Protein AF-A0A937FQW0-F1 (afdb_monomer_lite)

pLDDT: mean 83.11, std 12.44, range [52.09, 97.38]

Secondary structure (DSSP, 8-state):
--SHHHHHHHHHHHTTGGGGHHHHHHHHHHHHHHHHHHHHHHHHHHHHHHHHHHHHHHHHHHHHHHHHHTBPPPEE-TTS-EE--BSSPPP---PPPP-

Foldseek 3Di:
DPPVVVVVVVVVVVCVVVVVVVVVVVVVVVVVVVVVVVVVVVVVVVVVVVCVVVVVVVVVVVVVVVVCVQWDDWDADPVGDIDIHGPDDDPDDPDPDDD

Structure (mmCIF, N/CA/C/O backbone):
data_AF-A0A937FQW0-F1
#
_entry.id   AF-A0A937FQW0-F1
#
loop_
_atom_site.group_PDB
_atom_site.id
_atom_site.type_symbol
_atom_site.label_atom_id
_atom_site.label_alt_id
_atom_site.label_comp_id
_atom_site.label_asym_id
_atom_site.label_entity_id
_atom_site.label_seq_id
_atom_site.pdbx_PDB_ins_code
_atom_site.Cartn_x
_atom_site.Cartn_y
_atom_site.Cartn_z
_atom_site.occupancy
_atom_site.B_iso_or_equiv
_atom_site.auth_seq_id
_atom_site.auth_comp_id
_atom_site.auth_asym_id
_atom_site.auth_atom_id
_atom_site.pdbx_PDB_model_num
ATOM 1 N N . MET A 1 1 ? 51.494 -22.584 -59.256 1.00 52.09 1 MET A N 1
ATOM 2 C CA . MET A 1 1 ? 51.289 -22.798 -57.803 1.00 52.09 1 MET A CA 1
ATOM 3 C C . MET A 1 1 ? 51.400 -21.529 -56.934 1.00 52.09 1 MET A C 1
ATOM 5 O O . MET A 1 1 ? 51.107 -21.618 -55.756 1.00 52.09 1 MET A O 1
ATOM 9 N N . LYS A 1 2 ? 51.743 -20.335 -57.465 1.00 55.06 2 LYS A N 1
ATOM 10 C CA . LYS A 1 2 ? 51.928 -19.096 -56.663 1.00 55.06 2 LYS A CA 1
ATOM 11 C C . LYS A 1 2 ? 50.676 -18.206 -56.486 1.00 55.06 2 LYS A C 1
ATOM 13 O O . LYS A 1 2 ? 50.740 -17.206 -55.787 1.00 55.06 2 LYS A O 1
ATOM 18 N N . ARG A 1 3 ? 49.549 -18.533 -57.137 1.00 60.72 3 ARG A N 1
ATOM 19 C CA . ARG A 1 3 ? 48.308 -17.719 -57.117 1.00 60.72 3 ARG A CA 1
ATOM 20 C C . ARG A 1 3 ? 47.291 -18.146 -56.053 1.00 60.72 3 ARG A C 1
ATOM 22 O O . ARG A 1 3 ? 46.322 -17.440 -55.827 1.00 60.72 3 ARG A O 1
ATOM 29 N N . ILE A 1 4 ? 47.526 -19.286 -55.409 1.00 74.38 4 ILE A N 1
ATOM 30 C CA . ILE A 1 4 ? 46.619 -19.868 -54.408 1.00 74.38 4 ILE A CA 1
ATOM 31 C C . ILE A 1 4 ? 46.882 -19.244 -53.027 1.00 74.38 4 ILE A C 1
ATOM 33 O O . ILE A 1 4 ? 45.962 -19.026 -52.252 1.00 74.38 4 ILE A O 1
ATOM 37 N N . THR A 1 5 ? 48.135 -18.865 -52.760 1.00 73.69 5 THR A N 1
ATOM 38 C CA . THR A 1 5 ? 48.585 -18.219 -51.520 1.00 73.69 5 THR A CA 1
ATOM 39 C C . THR A 1 5 ? 47.816 -16.939 -51.152 1.00 73.69 5 THR A C 1
ATOM 41 O O . THR A 1 5 ? 47.360 -16.861 -50.014 1.00 73.69 5 THR A O 1
ATOM 44 N N . PRO A 1 6 ? 47.601 -15.953 -52.053 1.00 76.06 6 PRO A N 1
ATOM 45 C CA . PRO A 1 6 ? 46.834 -14.755 -51.696 1.00 76.06 6 PRO A CA 1
ATOM 46 C C . PRO A 1 6 ? 45.353 -15.052 -51.424 1.00 76.06 6 PRO A C 1
ATOM 48 O O . PRO A 1 6 ? 44.736 -14.370 -50.615 1.00 76.06 6 PRO A O 1
ATOM 51 N N . LEU A 1 7 ? 44.789 -16.082 -52.060 1.00 75.69 7 LEU A N 1
ATOM 52 C CA . LEU A 1 7 ? 43.383 -16.454 -51.895 1.00 75.69 7 LEU A CA 1
ATOM 53 C C . LEU A 1 7 ? 43.139 -17.134 -50.541 1.00 75.69 7 LEU A C 1
ATOM 55 O O . LEU A 1 7 ? 42.154 -16.836 -49.873 1.00 75.69 7 LEU A O 1
ATOM 59 N N . VAL A 1 8 ? 44.081 -17.970 -50.095 1.00 79.06 8 VAL A N 1
ATOM 60 C CA . VAL A 1 8 ? 44.061 -18.556 -48.745 1.00 79.06 8 VAL A CA 1
ATOM 61 C C . VAL A 1 8 ? 44.226 -17.474 -47.677 1.00 79.06 8 VAL A C 1
ATOM 63 O O . VAL A 1 8 ? 43.504 -17.489 -46.687 1.00 79.06 8 VAL A O 1
ATOM 66 N N . LEU A 1 9 ? 45.120 -16.502 -47.890 1.00 79.31 9 LEU A N 1
ATOM 67 C CA . LEU A 1 9 ? 45.323 -15.397 -46.949 1.00 79.31 9 LEU A CA 1
ATOM 68 C C . LEU A 1 9 ? 44.077 -14.503 -46.831 1.00 79.31 9 LEU A C 1
ATOM 70 O O . LEU A 1 9 ? 43.678 -14.155 -45.725 1.00 79.31 9 LEU A O 1
ATOM 74 N N . ALA A 1 10 ? 43.435 -14.172 -47.955 1.00 78.25 10 ALA A N 1
ATOM 75 C CA . ALA A 1 10 ? 42.201 -13.387 -47.965 1.00 78.25 10 ALA A CA 1
ATOM 76 C C . ALA A 1 10 ? 41.042 -14.117 -47.263 1.00 78.25 10 ALA A C 1
ATOM 78 O O . ALA A 1 10 ? 40.306 -13.499 -46.497 1.00 78.25 10 ALA A O 1
ATOM 79 N N . ALA A 1 11 ? 40.919 -15.433 -47.466 1.00 76.56 11 ALA A N 1
ATOM 80 C CA . ALA A 1 11 ? 39.933 -16.253 -46.764 1.00 76.56 11 ALA A CA 1
ATOM 81 C C . ALA A 1 11 ? 40.192 -16.305 -45.247 1.00 76.56 11 ALA A C 1
ATOM 83 O O . ALA A 1 11 ? 39.250 -16.257 -44.462 1.00 76.56 11 ALA A O 1
ATOM 84 N N . LEU A 1 12 ? 41.462 -16.341 -44.829 1.00 74.06 12 LEU A N 1
ATOM 85 C CA . LEU A 1 12 ? 41.841 -16.345 -43.414 1.00 74.06 12 LEU A CA 1
ATOM 86 C C . LEU A 1 12 ? 41.520 -15.012 -42.721 1.00 74.06 12 LEU A C 1
ATOM 88 O O . LEU A 1 12 ? 41.040 -15.003 -41.593 1.00 74.06 12 LEU A O 1
ATOM 92 N N . VAL A 1 13 ? 41.740 -13.885 -43.405 1.00 76.00 13 VAL A N 1
ATOM 93 C CA . VAL A 1 13 ? 41.408 -12.544 -42.889 1.00 76.00 13 VAL A CA 1
ATOM 94 C C . VAL A 1 13 ? 39.893 -12.330 -42.831 1.00 76.00 13 VAL A C 1
ATOM 96 O O . VAL A 1 13 ? 39.395 -11.752 -41.868 1.00 76.00 13 VAL A O 1
ATOM 99 N N . ALA A 1 14 ? 39.142 -12.844 -43.808 1.00 73.19 14 ALA A N 1
ATOM 100 C CA . ALA A 1 14 ? 37.680 -12.774 -43.811 1.00 73.19 14 ALA A CA 1
ATOM 101 C C . ALA A 1 14 ? 37.023 -13.616 -42.698 1.00 73.19 14 ALA A C 1
ATOM 103 O O . ALA A 1 14 ? 35.885 -13.343 -42.328 1.00 73.19 14 ALA A O 1
ATOM 104 N N . ALA A 1 15 ? 37.735 -14.607 -42.146 1.00 62.12 15 ALA A N 1
ATOM 105 C CA . ALA A 1 15 ? 37.278 -15.434 -41.028 1.00 62.12 15 ALA A CA 1
ATOM 106 C C . ALA A 1 15 ? 37.626 -14.856 -39.637 1.00 62.12 15 ALA A C 1
ATOM 108 O O . ALA A 1 15 ? 37.115 -15.345 -38.633 1.00 62.12 15 ALA A O 1
ATOM 109 N N . ALA A 1 16 ? 38.447 -13.801 -39.557 1.00 63.47 16 ALA A N 1
ATOM 110 C CA . ALA A 1 16 ? 38.798 -13.136 -38.298 1.00 63.47 16 ALA A CA 1
ATOM 111 C C . ALA A 1 16 ? 37.603 -12.578 -37.486 1.00 63.47 16 ALA A C 1
ATOM 113 O O . ALA A 1 16 ? 37.619 -12.736 -36.265 1.00 63.47 16 ALA A O 1
ATOM 114 N N . PRO A 1 17 ? 36.559 -11.962 -38.084 1.00 66.25 17 PRO A N 1
ATOM 115 C CA . PRO A 1 17 ? 35.452 -11.408 -37.303 1.00 66.25 17 PRO A CA 1
ATOM 116 C C . PRO A 1 17 ? 34.545 -12.483 -36.685 1.00 66.25 17 PRO A C 1
ATOM 118 O O . PRO A 1 17 ? 33.943 -12.223 -35.649 1.00 66.25 17 PRO A O 1
ATOM 121 N N . VAL A 1 18 ? 34.497 -13.699 -37.246 1.00 68.44 18 VAL A N 1
ATOM 122 C CA . VAL A 1 18 ? 33.734 -14.830 -36.675 1.00 68.44 18 VAL A CA 1
ATOM 123 C C . VAL A 1 18 ? 34.269 -15.244 -35.299 1.00 68.44 18 VAL A C 1
ATOM 125 O O . VAL A 1 18 ? 33.492 -15.632 -34.437 1.00 68.44 18 VAL A O 1
ATOM 128 N N . ALA A 1 19 ? 35.574 -15.106 -35.046 1.00 63.81 19 ALA A N 1
ATOM 129 C CA . ALA A 1 19 ? 36.183 -15.457 -33.758 1.00 63.81 19 ALA A CA 1
ATOM 130 C C . ALA A 1 19 ? 35.998 -14.390 -32.654 1.00 63.81 19 ALA A C 1
ATOM 132 O O . ALA A 1 19 ? 36.406 -14.622 -31.520 1.00 63.81 19 ALA A O 1
ATOM 133 N N . ALA A 1 20 ? 35.414 -13.226 -32.970 1.00 61.19 20 ALA A N 1
ATOM 134 C CA . ALA A 1 20 ? 35.178 -12.122 -32.028 1.00 61.19 20 ALA A CA 1
ATOM 135 C C . ALA A 1 20 ? 33.682 -11.871 -31.733 1.00 61.19 20 ALA A C 1
ATOM 137 O O . ALA A 1 20 ? 33.342 -10.994 -30.936 1.00 61.19 20 ALA A O 1
ATOM 138 N N . GLN A 1 21 ? 32.780 -12.614 -32.381 1.00 58.53 21 GLN A N 1
ATOM 139 C CA . GLN A 1 21 ? 31.329 -12.431 -32.260 1.00 58.53 21 GLN A CA 1
ATOM 140 C C . GLN A 1 21 ? 30.739 -12.997 -30.956 1.00 58.53 21 GLN A C 1
ATOM 142 O O . GLN A 1 21 ? 29.752 -12.443 -30.475 1.00 58.53 21 GLN A O 1
ATOM 147 N N . ASP A 1 22 ? 31.382 -13.987 -30.326 1.00 59.38 22 ASP A N 1
ATOM 148 C CA . ASP A 1 22 ? 30.892 -14.618 -29.083 1.00 59.38 22 ASP A CA 1
ATOM 149 C C . ASP A 1 22 ? 30.795 -13.649 -27.883 1.00 59.38 22 ASP A C 1
ATOM 151 O O . ASP A 1 22 ? 29.910 -13.780 -27.036 1.00 59.38 22 ASP A O 1
ATOM 155 N N . ASP A 1 23 ? 31.666 -12.637 -27.808 1.00 63.78 23 ASP A N 1
ATOM 156 C CA . ASP A 1 23 ? 31.651 -11.638 -26.722 1.00 63.78 23 ASP A CA 1
ATOM 157 C C . ASP A 1 23 ? 30.697 -10.463 -27.013 1.00 63.78 23 ASP A C 1
ATOM 159 O O . ASP A 1 23 ? 30.215 -9.789 -26.102 1.00 63.78 23 ASP A O 1
ATOM 163 N N . THR A 1 24 ? 30.400 -10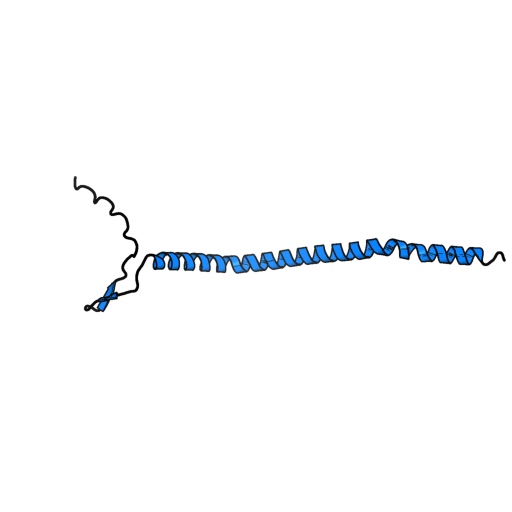.212 -28.293 1.00 63.66 24 THR A N 1
ATOM 164 C CA . THR A 1 24 ? 29.566 -9.076 -28.719 1.00 63.66 24 THR A CA 1
ATOM 165 C C . THR A 1 24 ? 28.082 -9.371 -28.504 1.00 63.66 24 THR A C 1
ATOM 167 O O . THR A 1 24 ? 27.377 -8.538 -27.944 1.00 63.66 24 THR A O 1
ATOM 170 N N . GLU A 1 25 ? 27.623 -10.579 -28.841 1.00 68.06 25 GLU A N 1
ATOM 171 C CA . GLU A 1 25 ? 26.234 -11.007 -28.612 1.00 68.06 25 GLU A CA 1
ATOM 172 C C . GLU A 1 25 ? 25.886 -11.031 -27.114 1.00 68.06 25 GLU A C 1
ATOM 174 O O . GLU A 1 25 ? 24.869 -10.484 -26.688 1.00 68.06 25 GLU A O 1
ATOM 179 N N . ASN A 1 26 ? 26.781 -11.568 -26.277 1.00 78.94 26 ASN A N 1
ATOM 180 C CA . ASN A 1 26 ? 26.614 -11.540 -24.821 1.00 78.94 26 ASN A CA 1
ATOM 181 C C . ASN A 1 26 ? 26.583 -10.112 -24.259 1.00 78.94 26 ASN A C 1
ATOM 183 O O . ASN A 1 26 ? 25.872 -9.842 -23.290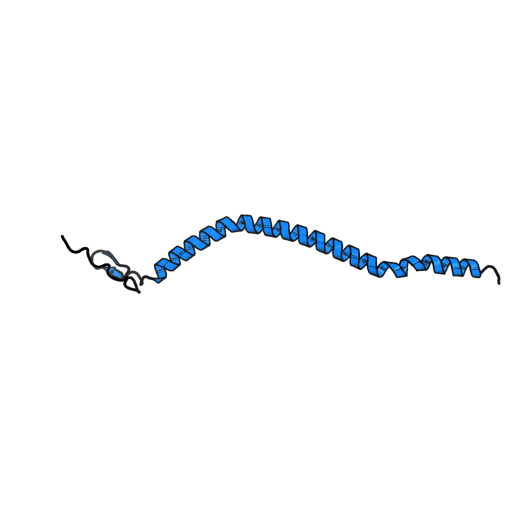 1.00 78.94 26 ASN A O 1
ATOM 187 N N . ARG A 1 27 ? 27.342 -9.183 -24.851 1.00 81.00 27 ARG A N 1
ATOM 188 C CA . ARG A 1 27 ? 27.338 -7.773 -24.450 1.00 81.00 27 ARG A CA 1
ATOM 189 C C . ARG A 1 27 ? 26.016 -7.086 -24.794 1.00 81.00 27 ARG A C 1
ATOM 191 O O . ARG A 1 27 ? 25.457 -6.430 -23.922 1.00 81.00 27 ARG A O 1
ATOM 198 N N . GLU A 1 28 ? 25.506 -7.270 -26.008 1.00 86.75 28 GLU A N 1
ATOM 199 C CA . GLU A 1 28 ? 24.225 -6.697 -26.444 1.00 86.75 28 GLU A CA 1
ATOM 200 C C . GLU A 1 28 ? 23.045 -7.250 -25.633 1.00 86.75 28 GLU A C 1
ATOM 202 O O . GLU A 1 28 ? 22.168 -6.496 -25.216 1.00 86.75 28 GLU A O 1
ATOM 207 N N . LEU A 1 29 ? 23.052 -8.553 -25.327 1.00 90.06 29 LEU A N 1
ATOM 208 C CA . LEU A 1 29 ? 22.047 -9.171 -24.457 1.00 90.06 29 LEU A CA 1
ATOM 209 C C . LEU A 1 29 ? 22.077 -8.592 -23.036 1.00 90.06 29 LEU A C 1
ATOM 211 O O . LEU A 1 29 ? 21.022 -8.341 -22.451 1.00 90.06 29 LEU A O 1
ATOM 215 N N . ARG A 1 30 ? 23.271 -8.361 -22.475 1.00 87.75 30 ARG A N 1
ATOM 216 C CA . ARG A 1 30 ? 23.428 -7.734 -21.152 1.00 87.75 30 ARG A CA 1
ATOM 217 C C . ARG A 1 30 ? 22.944 -6.290 -21.147 1.00 87.75 30 ARG A C 1
ATOM 219 O O . ARG A 1 30 ? 22.212 -5.913 -20.240 1.00 87.75 30 ARG A O 1
ATOM 226 N N . GLU A 1 31 ? 23.298 -5.519 -22.167 1.00 90.25 31 GLU A N 1
ATOM 227 C CA . GLU A 1 31 ? 22.860 -4.131 -22.327 1.00 90.25 31 GLU A CA 1
ATOM 228 C C . GLU A 1 31 ? 21.331 -4.044 -22.480 1.00 90.25 31 GLU A C 1
ATOM 230 O O . GLU A 1 31 ? 20.674 -3.275 -21.779 1.00 90.25 31 GLU A O 1
ATOM 235 N N . GLY A 1 32 ? 20.731 -4.922 -23.292 1.00 92.75 32 GLY A N 1
ATOM 236 C CA . GLY A 1 32 ? 19.277 -5.028 -23.417 1.00 92.75 32 GLY A CA 1
ATOM 237 C C . GLY A 1 32 ? 18.583 -5.417 -22.105 1.00 92.75 32 GLY A C 1
ATOM 238 O O . GLY A 1 32 ? 17.534 -4.863 -21.767 1.00 92.75 32 GLY A O 1
ATOM 239 N N . ALA A 1 33 ? 19.177 -6.328 -21.327 1.00 95.19 33 ALA A N 1
ATOM 240 C CA . ALA A 1 33 ? 18.660 -6.715 -20.016 1.00 95.19 33 ALA A CA 1
ATOM 241 C C . ALA A 1 33 ? 18.761 -5.579 -18.983 1.00 95.19 33 ALA A C 1
ATOM 243 O O . ALA A 1 33 ? 17.843 -5.406 -18.179 1.00 95.19 33 ALA A O 1
ATOM 244 N N . GLU A 1 34 ? 19.838 -4.792 -19.008 1.00 96.00 34 GLU A N 1
ATOM 245 C CA . GLU A 1 34 ? 20.014 -3.616 -18.149 1.00 96.00 34 GLU A CA 1
ATOM 246 C C . GLU A 1 34 ? 18.960 -2.545 -18.457 1.00 96.00 34 GLU A C 1
ATOM 248 O O . GLU A 1 34 ? 18.265 -2.100 -17.541 1.00 96.00 34 GLU A O 1
ATOM 253 N N . MET A 1 35 ? 18.748 -2.221 -19.736 1.00 95.94 35 MET A N 1
ATOM 254 C CA . MET A 1 35 ? 17.711 -1.273 -20.164 1.00 95.94 35 MET A CA 1
ATOM 255 C C . MET A 1 35 ? 16.299 -1.742 -19.784 1.00 95.94 35 MET A C 1
ATOM 257 O O . MET A 1 35 ? 15.490 -0.966 -19.275 1.00 95.94 35 MET A O 1
ATOM 261 N N . MET A 1 36 ? 15.990 -3.024 -20.000 1.00 95.56 36 MET A N 1
ATOM 262 C CA . MET A 1 36 ? 14.696 -3.600 -19.625 1.00 95.56 36 MET A CA 1
ATOM 263 C C . MET A 1 36 ? 14.496 -3.597 -18.103 1.00 95.56 36 MET A C 1
ATOM 265 O O . MET A 1 36 ? 13.399 -3.312 -17.626 1.00 95.56 36 MET A O 1
ATOM 269 N N . SER A 1 37 ? 15.548 -3.886 -17.334 1.00 95.88 37 SER A N 1
ATOM 270 C CA . SER A 1 37 ? 15.528 -3.820 -15.869 1.00 95.88 37 SER A CA 1
ATOM 271 C C . SER A 1 37 ? 15.267 -2.400 -15.376 1.00 95.88 37 SER A C 1
ATOM 273 O O . SER A 1 37 ? 14.468 -2.202 -14.462 1.00 95.88 37 SER A O 1
ATOM 275 N N . GLU A 1 38 ? 15.885 -1.397 -15.999 1.00 96.38 38 GLU A N 1
ATOM 276 C CA . GLU A 1 38 ? 15.633 0.010 -15.689 1.00 96.38 38 GLU A CA 1
ATOM 277 C C . GLU A 1 38 ? 14.182 0.407 -15.993 1.00 96.38 38 GLU A C 1
ATOM 279 O O . GLU A 1 38 ? 13.505 0.968 -15.130 1.00 96.38 38 GLU A O 1
ATOM 284 N N . ALA A 1 39 ? 13.655 0.019 -17.156 1.00 96.12 39 ALA A N 1
ATOM 285 C CA . ALA A 1 39 ? 12.255 0.254 -17.505 1.00 96.12 39 ALA A CA 1
ATOM 286 C C . ALA A 1 39 ? 11.285 -0.434 -16.526 1.00 96.12 39 ALA A C 1
ATOM 288 O O . ALA A 1 39 ? 10.298 0.164 -16.096 1.00 96.12 39 ALA A O 1
ATOM 289 N N . PHE A 1 40 ? 11.580 -1.674 -16.126 1.00 97.25 40 PHE A N 1
ATOM 2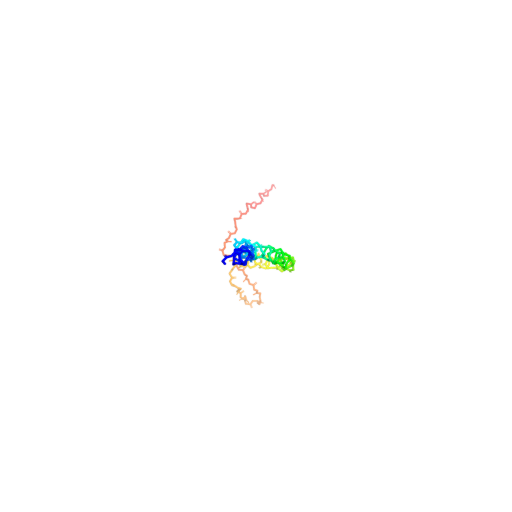90 C CA . PHE A 1 40 ? 10.778 -2.409 -15.152 1.00 97.25 40 PHE A CA 1
ATOM 291 C C . PHE A 1 40 ? 10.810 -1.758 -13.765 1.00 97.25 40 PHE A C 1
ATOM 293 O O . PHE A 1 40 ? 9.773 -1.674 -13.111 1.00 97.25 40 PHE A O 1
ATOM 300 N N . LYS A 1 41 ? 11.964 -1.237 -13.326 1.00 97.25 41 LYS A N 1
ATOM 301 C CA . LYS A 1 41 ? 12.068 -0.472 -12.072 1.00 97.25 41 LYS A CA 1
ATOM 302 C C . LYS A 1 41 ? 11.194 0.776 -12.098 1.00 97.25 41 LYS A C 1
ATOM 304 O O . LYS A 1 41 ? 10.493 1.020 -11.125 1.00 97.25 41 LYS A O 1
ATOM 309 N N . LEU A 1 42 ? 11.202 1.533 -13.196 1.00 97.12 42 LEU A N 1
ATOM 310 C CA . LEU A 1 42 ? 10.347 2.716 -13.347 1.00 97.12 42 LEU A CA 1
ATOM 311 C C . LEU A 1 42 ? 8.858 2.348 -13.310 1.00 97.12 42 LEU A C 1
ATOM 313 O O . LEU A 1 42 ? 8.068 3.037 -12.670 1.00 97.12 42 LEU A O 1
ATOM 317 N N . LEU A 1 43 ? 8.481 1.239 -13.953 1.00 97.38 43 LEU A N 1
ATOM 318 C CA . LEU A 1 43 ? 7.112 0.726 -13.923 1.00 97.38 43 LEU A CA 1
ATOM 319 C C . LEU A 1 43 ? 6.688 0.317 -12.507 1.00 97.38 43 LEU A C 1
ATOM 321 O O . LEU A 1 43 ? 5.608 0.699 -12.061 1.00 97.38 43 LEU A O 1
ATOM 325 N N . LEU A 1 44 ? 7.533 -0.433 -11.793 1.00 96.88 44 LEU A N 1
ATOM 326 C CA . LEU A 1 44 ? 7.250 -0.841 -10.418 1.00 96.88 44 LEU A CA 1
ATOM 327 C C . LEU A 1 44 ? 7.201 0.347 -9.457 1.00 96.88 44 LEU A C 1
ATOM 329 O O . LEU A 1 44 ? 6.359 0.349 -8.566 1.00 96.88 44 LEU A O 1
ATOM 333 N N . ASP A 1 45 ? 8.067 1.346 -9.624 1.00 96.50 45 ASP A N 1
ATOM 334 C CA . ASP A 1 45 ? 8.041 2.579 -8.828 1.00 96.50 45 ASP A CA 1
ATOM 335 C C . ASP A 1 45 ? 6.727 3.346 -9.038 1.00 96.50 45 ASP A C 1
ATOM 337 O O . ASP A 1 45 ? 6.084 3.746 -8.068 1.00 96.50 45 ASP A O 1
ATOM 341 N N . GLY A 1 46 ? 6.274 3.470 -10.290 1.00 94.69 46 GLY A N 1
ATOM 342 C CA . GLY A 1 46 ? 4.971 4.054 -10.617 1.00 94.69 46 GLY A CA 1
ATOM 343 C C . GLY A 1 46 ? 3.811 3.291 -9.973 1.00 94.69 46 GLY A C 1
ATOM 344 O O . GLY A 1 46 ? 3.008 3.888 -9.261 1.00 94.69 46 GLY A O 1
ATOM 345 N N . LEU A 1 47 ? 3.775 1.965 -10.139 1.00 95.88 47 LEU A N 1
ATOM 346 C CA . LEU A 1 47 ? 2.766 1.110 -9.507 1.00 95.88 47 LEU A CA 1
ATOM 347 C C . LEU A 1 47 ? 2.798 1.220 -7.976 1.00 95.88 47 LEU A C 1
ATOM 349 O O . LEU A 1 47 ? 1.751 1.274 -7.341 1.00 95.88 47 LEU A O 1
ATOM 353 N N . SER A 1 48 ? 3.987 1.271 -7.373 1.00 94.75 48 SER A N 1
ATOM 354 C CA . SER A 1 48 ? 4.129 1.355 -5.915 1.00 94.75 48 SER A CA 1
ATOM 355 C C . SER A 1 48 ? 3.574 2.670 -5.376 1.00 94.75 48 SER A C 1
ATOM 357 O O . SER A 1 48 ? 2.879 2.658 -4.367 1.00 94.75 48 SER A O 1
ATOM 359 N N . LYS A 1 49 ? 3.810 3.785 -6.076 1.00 94.62 49 LYS A N 1
ATOM 360 C CA . LYS A 1 49 ? 3.234 5.096 -5.736 1.00 94.62 49 LYS A CA 1
ATOM 361 C C . LYS A 1 49 ? 1.713 5.119 -5.865 1.00 94.62 49 LYS A C 1
ATOM 363 O O . LYS A 1 49 ? 1.044 5.748 -5.057 1.00 94.62 49 LYS A O 1
ATOM 368 N N . GLU A 1 50 ? 1.156 4.427 -6.857 1.00 93.44 50 GLU A N 1
ATOM 369 C CA . GLU A 1 50 ? -0.300 4.283 -6.992 1.00 93.44 50 GLU A CA 1
ATOM 370 C C . GLU A 1 50 ? -0.901 3.380 -5.904 1.00 93.44 50 GLU A C 1
ATOM 372 O O . GLU A 1 50 ? -2.026 3.608 -5.463 1.00 93.44 50 GLU A O 1
ATOM 377 N N . MET A 1 51 ? -0.155 2.369 -5.448 1.00 94.81 51 MET A N 1
ATOM 378 C CA . MET A 1 51 ? -0.582 1.459 -4.382 1.00 94.81 51 MET A CA 1
ATOM 379 C C . MET A 1 51 ? -0.377 2.009 -2.967 1.00 94.81 51 MET A C 1
ATOM 381 O O . MET A 1 51 ? -1.022 1.511 -2.050 1.00 94.81 51 MET A O 1
ATOM 385 N N . GLU A 1 52 ? 0.483 3.006 -2.768 1.00 92.06 52 GLU A N 1
ATOM 386 C CA . GLU A 1 52 ? 0.725 3.656 -1.473 1.00 92.06 52 GLU A CA 1
ATOM 387 C C . GLU A 1 52 ? -0.562 4.137 -0.769 1.00 92.06 52 GLU A C 1
ATOM 389 O O . GLU A 1 52 ? -0.781 3.716 0.368 1.00 92.06 52 GLU A O 1
ATOM 394 N N . PRO A 1 53 ? -1.459 4.925 -1.403 1.00 91.50 53 PRO A N 1
ATOM 395 C CA . PRO A 1 53 ? -2.701 5.352 -0.751 1.00 91.50 53 PRO A CA 1
ATOM 396 C C . PRO A 1 53 ? -3.600 4.168 -0.389 1.00 91.50 53 PRO A C 1
ATOM 398 O O . PRO A 1 53 ? -4.170 4.131 0.697 1.00 91.50 53 PRO A O 1
ATOM 401 N N . LEU A 1 54 ? -3.674 3.162 -1.266 1.00 92.81 54 LEU A N 1
ATOM 402 C CA . LEU A 1 54 ? -4.442 1.951 -1.006 1.00 92.81 54 LEU A CA 1
ATOM 403 C C . LEU A 1 54 ? -3.866 1.206 0.206 1.00 92.81 54 LEU A C 1
ATOM 405 O O . LEU A 1 54 ? -4.610 0.809 1.093 1.00 92.81 54 LEU A O 1
ATOM 409 N N . ALA A 1 55 ? -2.545 1.036 0.280 1.00 92.19 55 ALA A N 1
ATOM 410 C CA . ALA A 1 55 ? -1.884 0.361 1.393 1.00 92.19 55 ALA A CA 1
ATOM 411 C C . ALA A 1 55 ? -2.144 1.047 2.745 1.00 92.19 55 ALA A C 1
ATOM 413 O O . ALA A 1 55 ? -2.302 0.346 3.745 1.00 92.19 55 ALA A O 1
ATOM 414 N N . GLU A 1 56 ? -2.224 2.380 2.775 1.00 92.12 56 GLU A N 1
ATOM 415 C CA . GLU A 1 56 ? -2.586 3.132 3.981 1.00 92.12 56 GLU A CA 1
ATOM 416 C C . GLU A 1 56 ? -4.040 2.862 4.399 1.00 92.12 56 GLU A C 1
ATOM 418 O O . GLU A 1 56 ? -4.282 2.504 5.550 1.00 92.12 56 GLU A O 1
ATOM 423 N N . GLU A 1 57 ? -4.995 2.899 3.462 1.00 90.94 57 GLU A N 1
ATOM 424 C CA . GLU A 1 57 ? -6.401 2.547 3.737 1.00 90.94 57 GLU A CA 1
ATOM 425 C C . GLU A 1 57 ? -6.538 1.107 4.262 1.00 90.94 57 GLU A C 1
ATOM 427 O O . GLU A 1 57 ? -7.264 0.837 5.220 1.00 90.94 57 GLU A O 1
ATOM 432 N N . TRP A 1 58 ? -5.799 0.160 3.674 1.00 92.12 58 TRP A N 1
ATOM 433 C CA . TRP A 1 58 ? -5.761 -1.222 4.162 1.00 92.12 58 TRP A CA 1
ATOM 434 C C . TRP A 1 58 ? -5.177 -1.323 5.568 1.00 92.12 58 TRP A C 1
ATOM 436 O O . TRP A 1 58 ? -5.613 -2.171 6.349 1.00 92.12 58 TRP A O 1
ATOM 446 N N . ARG A 1 59 ? -4.179 -0.500 5.896 1.00 89.62 59 ARG A N 1
ATOM 447 C CA . ARG A 1 59 ? -3.572 -0.473 7.225 1.00 89.62 59 ARG A CA 1
ATOM 448 C C . ARG A 1 59 ? -4.560 0.042 8.266 1.00 89.62 59 ARG A C 1
ATOM 450 O O . ARG A 1 59 ? -4.705 -0.613 9.295 1.00 89.62 59 ARG A O 1
ATOM 457 N N . GLU A 1 60 ? -5.253 1.139 7.976 1.00 88.75 60 GLU A N 1
ATOM 458 C CA . GLU A 1 60 ? -6.299 1.700 8.839 1.00 88.75 60 GLU A CA 1
ATOM 459 C C . GLU A 1 60 ? -7.429 0.684 9.060 1.00 88.75 60 GLU A C 1
AT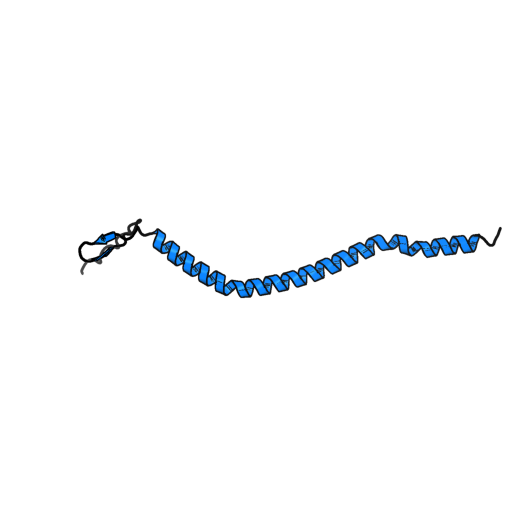OM 461 O O . GLU A 1 60 ? -7.798 0.383 10.196 1.00 88.75 60 GLU A O 1
ATOM 466 N N . PHE A 1 61 ? -7.893 0.036 7.990 1.00 89.81 61 PHE A N 1
ATOM 467 C CA . PHE A 1 61 ? -8.908 -1.011 8.089 1.00 89.81 61 PHE A CA 1
ATOM 468 C C . PHE A 1 61 ? -8.448 -2.210 8.934 1.00 89.81 61 PHE A C 1
ATOM 470 O O . PHE A 1 61 ? -9.208 -2.760 9.733 1.00 89.81 61 PHE A O 1
ATOM 477 N N . MET A 1 62 ? -7.191 -2.635 8.789 1.00 88.19 62 MET A N 1
ATOM 478 C CA . MET A 1 62 ? -6.631 -3.722 9.597 1.00 88.19 62 MET A CA 1
ATOM 479 C C . MET A 1 62 ? -6.474 -3.339 11.073 1.00 88.19 62 MET A C 1
ATOM 481 O O . MET A 1 62 ? -6.584 -4.218 11.931 1.00 88.19 62 MET A O 1
ATOM 485 N N . GLU A 1 63 ? -6.231 -2.065 11.380 1.00 87.81 63 GLU A N 1
ATOM 486 C CA . GLU A 1 63 ? -6.214 -1.542 12.748 1.00 87.81 63 GLU A CA 1
ATOM 487 C C . GLU A 1 63 ? -7.616 -1.577 13.370 1.00 87.81 63 GLU A C 1
ATOM 489 O O . GLU A 1 63 ? -7.780 -2.136 14.457 1.00 87.81 63 GLU A O 1
ATOM 494 N N . GLU A 1 64 ? -8.640 -1.119 12.644 1.00 84.19 64 GLU A N 1
ATOM 495 C CA . GLU A 1 64 ? -10.043 -1.194 13.074 1.00 84.19 64 GLU A CA 1
ATOM 496 C C . GLU A 1 64 ? -10.489 -2.649 13.312 1.00 84.19 64 GLU A C 1
ATOM 498 O O . GLU A 1 64 ? -11.062 -2.990 14.351 1.00 84.19 64 GLU A O 1
ATOM 503 N N . LEU A 1 65 ? -10.153 -3.561 12.392 1.00 83.25 65 LEU A N 1
ATOM 504 C CA . LEU A 1 65 ? -10.394 -4.993 12.585 1.00 83.25 65 LEU A CA 1
ATOM 505 C C . LEU A 1 65 ? -9.625 -5.558 13.787 1.00 83.25 65 LEU A C 1
ATOM 507 O O . LEU A 1 65 ? -10.114 -6.467 14.467 1.00 83.25 65 LEU A O 1
ATOM 511 N N . GLY A 1 66 ? -8.415 -5.057 14.036 1.00 78.81 66 GLY A N 1
ATOM 512 C CA . GLY A 1 66 ? -7.612 -5.384 15.208 1.00 78.81 66 GLY A CA 1
ATOM 513 C C . GLY A 1 66 ? -8.326 -5.023 16.505 1.00 78.81 66 GLY A C 1
ATOM 514 O O . GLY A 1 66 ? -8.345 -5.842 17.426 1.00 78.81 66 GLY A O 1
ATOM 515 N N . ASP A 1 67 ? -8.975 -3.861 16.550 1.00 80.12 67 ASP A N 1
ATOM 516 C CA . ASP A 1 67 ? -9.762 -3.441 17.703 1.00 80.12 67 ASP A CA 1
ATOM 517 C C . ASP A 1 67 ? -10.967 -4.363 17.919 1.00 80.12 67 ASP A C 1
ATOM 519 O O . ASP A 1 67 ? -11.114 -4.943 18.995 1.00 80.12 67 ASP A O 1
ATOM 523 N N . LEU A 1 68 ? -11.737 -4.661 16.864 1.00 84.50 68 LEU A N 1
ATOM 524 C CA . LEU A 1 68 ? -12.883 -5.582 16.932 1.00 84.50 68 LEU A CA 1
ATOM 525 C C . LEU A 1 68 ? -12.517 -6.985 17.447 1.00 84.50 68 LEU A C 1
ATOM 527 O O . LEU A 1 68 ? -13.341 -7.654 18.077 1.00 84.50 68 LEU A O 1
ATOM 531 N N . ARG A 1 69 ? -11.276 -7.454 17.244 1.00 85.50 69 ARG A N 1
ATOM 532 C CA . ARG A 1 69 ? -10.821 -8.745 17.796 1.00 85.50 69 ARG A CA 1
ATOM 533 C C . ARG A 1 69 ? -10.841 -8.773 19.321 1.00 85.50 69 ARG A C 1
ATOM 535 O O . ARG A 1 69 ? -11.029 -9.862 19.875 1.00 85.50 69 ARG A O 1
ATOM 542 N N . ASN A 1 70 ? -10.696 -7.624 19.977 1.00 88.75 70 ASN A N 1
ATOM 543 C CA . ASN A 1 70 ? -10.761 -7.487 21.431 1.00 88.75 70 ASN A CA 1
ATOM 544 C C . ASN A 1 70 ? -12.186 -7.584 21.975 1.00 88.75 70 ASN A C 1
ATOM 546 O O . ASN A 1 70 ? -12.356 -7.630 23.190 1.00 88.75 70 ASN A O 1
ATOM 550 N N . TYR A 1 71 ? -13.195 -7.657 21.109 1.00 89.94 71 TYR A N 1
ATOM 551 C CA . TYR A 1 71 ? -14.601 -7.681 21.476 1.00 89.94 71 TYR A CA 1
ATOM 552 C C . TYR A 1 71 ? -15.281 -9.007 21.091 1.00 89.94 71 TYR A C 1
ATOM 554 O O . TYR A 1 71 ? -14.822 -9.760 20.224 1.00 89.94 71 TYR A O 1
ATOM 562 N N . GLU A 1 72 ? -16.353 -9.343 21.802 1.00 90.56 72 GLU A N 1
ATOM 563 C CA . GLU A 1 72 ? -17.251 -10.464 21.524 1.00 90.56 72 GLU A CA 1
ATOM 564 C C . GLU A 1 72 ? -18.322 -10.088 20.494 1.00 90.56 72 GLU A C 1
ATOM 566 O O . GLU A 1 72 ? -18.445 -8.937 20.080 1.00 90.56 72 GLU A O 1
ATOM 571 N N . ALA A 1 73 ? -19.108 -11.076 20.063 1.00 91.56 73 ALA A N 1
ATOM 572 C CA . ALA A 1 73 ? -20.227 -10.823 19.169 1.00 91.56 73 ALA A CA 1
ATOM 573 C C . ALA A 1 73 ? -21.305 -9.952 19.858 1.00 91.56 73 ALA A C 1
ATOM 575 O O . ALA A 1 73 ? -21.502 -10.079 21.069 1.00 91.56 73 ALA A O 1
ATOM 576 N N . PRO A 1 74 ? -22.033 -9.105 19.107 1.00 92.81 74 PRO A N 1
ATOM 577 C 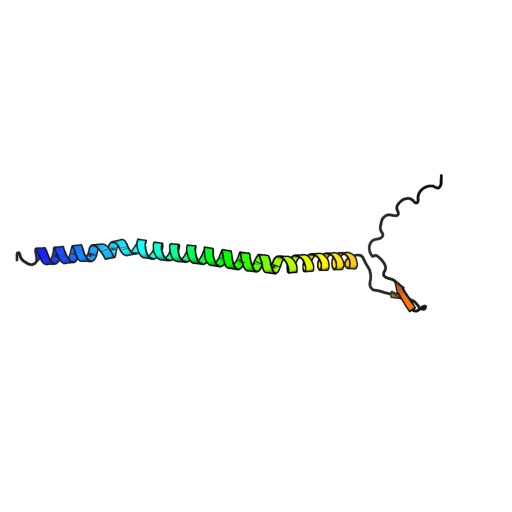CA . PRO A 1 74 ? -23.059 -8.241 19.684 1.00 92.81 74 PRO A CA 1
ATOM 578 C C . PRO A 1 74 ? -24.233 -9.028 20.293 1.00 92.81 74 PRO A C 1
ATOM 580 O O . PRO A 1 74 ? -24.803 -9.906 19.642 1.00 92.81 74 PRO A O 1
ATOM 583 N N . GLU A 1 75 ? -24.639 -8.677 21.515 1.00 92.62 75 GLU A N 1
ATOM 584 C CA . GLU A 1 75 ? -25.801 -9.241 22.214 1.00 92.62 75 GLU A CA 1
ATOM 585 C C . GLU A 1 75 ? -26.944 -8.214 22.226 1.00 92.62 75 GLU A C 1
ATOM 587 O O . GLU A 1 75 ? -26.758 -7.062 22.622 1.00 92.62 75 GLU A O 1
ATOM 592 N N . LYS A 1 76 ? -28.139 -8.620 21.779 1.00 95.31 76 LYS A N 1
ATOM 593 C CA . LYS A 1 76 ? -29.320 -7.749 21.749 1.00 95.31 76 LYS A CA 1
ATOM 594 C C . LYS A 1 76 ? -30.104 -7.865 23.054 1.00 95.31 76 LYS A C 1
ATOM 596 O O . LYS A 1 76 ? -30.557 -8.951 23.412 1.00 95.31 76 LYS A O 1
ATOM 601 N N . LEU A 1 77 ? -30.316 -6.739 23.721 1.00 93.06 77 LEU A N 1
ATOM 602 C CA . LEU A 1 77 ? -31.031 -6.659 24.988 1.00 93.06 77 LEU A CA 1
ATOM 603 C C . LEU A 1 77 ? -32.558 -6.539 24.790 1.00 93.06 77 LEU A C 1
ATOM 605 O O . LEU A 1 77 ? -33.023 -6.119 23.724 1.00 93.06 77 LEU A O 1
ATOM 609 N N . PRO A 1 78 ? -33.375 -6.871 25.813 1.00 95.56 78 PRO A N 1
ATOM 610 C CA . PRO A 1 78 ? -34.839 -6.810 25.722 1.00 95.56 78 PRO A CA 1
ATOM 611 C C . PRO A 1 78 ? -35.408 -5.408 25.464 1.00 95.56 78 PRO A C 1
ATOM 613 O O . PRO A 1 78 ? -36.503 -5.281 24.925 1.00 95.56 78 PRO A O 1
ATOM 616 N N . ASN A 1 79 ? -34.675 -4.359 25.844 1.00 95.88 79 ASN A N 1
ATOM 617 C CA . ASN A 1 79 ? -35.030 -2.962 25.585 1.00 95.88 79 ASN A CA 1
ATOM 618 C C . ASN A 1 79 ? -34.725 -2.516 24.141 1.00 95.88 79 ASN A C 1
ATOM 620 O O . ASN A 1 79 ? -35.167 -1.445 23.739 1.00 95.88 79 ASN A O 1
ATOM 624 N N . GLY A 1 80 ? -34.011 -3.336 23.362 1.00 94.00 80 GLY A N 1
ATOM 625 C CA . GLY A 1 80 ? -33.630 -3.049 21.980 1.00 94.00 80 GLY A CA 1
ATOM 626 C C . GLY A 1 80 ? -32.186 -2.580 21.795 1.00 94.00 80 GLY A C 1
ATOM 627 O O . GLY A 1 80 ? -31.743 -2.526 20.648 1.00 94.00 80 GLY A O 1
ATOM 628 N N . ASP A 1 81 ? -31.455 -2.311 22.878 1.00 96.00 81 ASP A N 1
ATOM 629 C CA . ASP A 1 81 ? -30.046 -1.918 22.818 1.00 96.00 81 ASP A CA 1
ATOM 630 C C . ASP A 1 81 ? -29.144 -3.103 22.453 1.00 96.00 81 ASP A C 1
ATOM 632 O O . ASP A 1 81 ? -29.522 -4.273 22.578 1.00 96.00 81 ASP A O 1
ATOM 636 N N . ILE A 1 82 ? -27.927 -2.794 22.010 1.00 94.62 82 ILE A N 1
ATOM 637 C CA . ILE A 1 82 ? -26.895 -3.781 21.696 1.00 94.62 82 ILE A CA 1
ATOM 638 C C . ILE A 1 82 ? -25.703 -3.547 22.618 1.00 94.62 82 ILE A C 1
ATOM 640 O O . ILE A 1 82 ? -25.201 -2.428 22.711 1.00 94.62 82 ILE A O 1
ATOM 644 N N . ILE A 1 83 ? -25.232 -4.612 23.264 1.00 93.38 83 ILE A N 1
ATOM 645 C CA . ILE A 1 83 ? -23.987 -4.612 24.033 1.00 93.38 83 ILE A CA 1
ATOM 646 C C . ILE A 1 83 ? -22.920 -5.417 23.291 1.00 93.38 83 ILE A C 1
ATOM 648 O O . ILE A 1 83 ? -23.188 -6.497 22.765 1.00 93.38 83 ILE A O 1
ATOM 652 N N . ILE A 1 84 ? -21.697 -4.890 23.264 1.00 92.06 84 ILE A N 1
ATOM 653 C CA . ILE A 1 84 ? -20.516 -5.579 22.746 1.00 92.06 84 ILE A CA 1
ATOM 654 C C . ILE A 1 84 ? -19.498 -5.654 23.887 1.00 92.06 84 ILE A C 1
ATOM 656 O O . ILE A 1 84 ? -18.980 -4.634 24.338 1.00 92.06 84 ILE A O 1
ATOM 660 N N . ARG A 1 85 ? -19.243 -6.861 24.399 1.00 90.81 85 ARG A N 1
ATOM 661 C CA . ARG A 1 85 ? -18.346 -7.079 25.547 1.00 90.81 85 ARG A CA 1
ATOM 662 C C . ARG A 1 85 ? -16.895 -7.189 25.084 1.00 90.81 85 ARG A C 1
ATOM 664 O O . ARG A 1 85 ? -16.647 -7.730 24.012 1.00 90.81 85 ARG A O 1
ATOM 671 N N . ARG A 1 86 ? -15.928 -6.732 25.886 1.00 89.50 86 ARG A N 1
ATOM 672 C CA . ARG A 1 86 ? -14.495 -6.980 25.628 1.00 89.50 86 ARG A CA 1
ATOM 673 C C . ARG A 1 86 ? -14.091 -8.365 26.125 1.00 89.50 86 ARG A C 1
ATOM 675 O O . ARG A 1 86 ? -14.495 -8.771 27.208 1.00 89.50 86 ARG A O 1
ATOM 682 N N . LYS A 1 87 ? -13.262 -9.061 25.347 1.00 87.38 87 LYS A N 1
ATOM 683 C CA . LYS A 1 87 ? -12.680 -10.370 25.679 1.00 87.38 87 LYS A CA 1
ATOM 684 C C . LYS A 1 87 ? -11.611 -10.267 26.759 1.00 87.38 87 LYS A C 1
ATOM 686 O O . LYS A 1 87 ? -11.574 -11.094 27.663 1.00 87.38 87 LYS A O 1
ATOM 691 N N . THR A 1 88 ? -10.737 -9.268 26.649 1.00 84.25 88 THR A N 1
ATOM 692 C CA . THR A 1 88 ? -9.707 -8.990 27.653 1.00 84.25 88 THR A CA 1
ATOM 693 C C . THR A 1 88 ? -10.151 -7.779 28.467 1.00 84.25 88 THR A C 1
ATOM 695 O O . THR A 1 88 ? -10.280 -6.697 27.890 1.00 84.25 88 THR A O 1
ATOM 698 N N . PRO A 1 89 ? -10.412 -7.936 29.775 1.00 77.62 89 PRO A N 1
ATOM 699 C CA . PRO A 1 89 ? -10.696 -6.803 30.642 1.00 77.62 89 PRO A CA 1
ATOM 700 C C . PRO A 1 89 ? -9.435 -5.945 30.779 1.00 77.62 89 PRO A C 1
ATOM 702 O O . PRO A 1 89 ? -8.334 -6.465 30.964 1.00 77.62 89 PRO A O 1
ATOM 705 N N . GLU A 1 90 ? -9.593 -4.632 30.650 1.00 74.25 90 GLU A N 1
ATOM 706 C CA . GLU A 1 90 ? -8.507 -3.684 30.896 1.00 74.25 90 GLU A CA 1
ATOM 707 C C . GLU A 1 90 ? -8.252 -3.589 32.409 1.00 74.25 90 GLU A C 1
ATOM 709 O O . GLU A 1 90 ? -9.200 -3.766 33.181 1.00 74.25 90 GLU A O 1
ATOM 714 N N . PRO A 1 91 ? -7.002 -3.372 32.863 1.00 74.69 91 PRO A N 1
ATOM 715 C CA . PRO A 1 91 ? -6.732 -3.172 34.279 1.00 74.69 91 PRO A CA 1
ATOM 716 C C . PRO A 1 91 ? -7.541 -1.977 34.780 1.00 74.69 91 PRO A C 1
ATOM 718 O O . PRO A 1 91 ? -7.477 -0.901 34.191 1.00 74.69 91 PRO A O 1
ATOM 721 N N . GLU A 1 92 ? -8.293 -2.165 35.861 1.00 71.44 92 GLU A N 1
ATOM 722 C CA . GLU A 1 92 ? -8.972 -1.058 36.526 1.00 71.44 92 GLU A CA 1
ATOM 723 C C . GLU A 1 92 ? -7.900 -0.079 37.027 1.00 71.44 92 GLU A C 1
ATOM 725 O O . GLU A 1 92 ? -7.082 -0.422 37.887 1.00 71.44 92 GLU A O 1
ATOM 730 N N . GLU A 1 93 ? -7.858 1.129 36.456 1.00 70.69 93 GLU A N 1
ATOM 731 C CA . GLU A 1 93 ? -7.102 2.218 37.066 1.00 70.69 93 GLU A CA 1
ATOM 732 C C . GLU A 1 93 ? -7.681 2.448 38.466 1.00 70.69 93 GLU A C 1
ATOM 734 O O . GLU A 1 93 ? -8.907 2.479 38.612 1.00 70.69 93 GLU A O 1
ATOM 739 N N . PRO A 1 94 ? -6.843 2.578 39.510 1.00 71.06 94 PRO A N 1
ATOM 740 C CA . PRO A 1 94 ? -7.353 2.842 40.842 1.00 71.06 94 PRO A CA 1
ATOM 741 C C . PRO A 1 94 ? -8.116 4.163 40.796 1.00 71.06 94 PRO A C 1
ATOM 743 O O . PRO A 1 94 ? -7.514 5.220 40.591 1.00 71.06 94 PRO A O 1
ATOM 746 N N . GLU A 1 95 ? -9.441 4.076 40.950 1.00 67.25 95 GLU A N 1
ATOM 747 C CA . GLU A 1 95 ? -10.322 5.231 41.053 1.00 67.25 95 GLU A CA 1
ATOM 748 C C . GLU A 1 95 ? -9.696 6.215 42.035 1.00 67.25 95 GLU A C 1
ATOM 750 O O . GLU A 1 95 ? -9.376 5.859 43.174 1.00 67.25 95 GLU A O 1
ATOM 755 N N . GLY A 1 96 ? -9.456 7.433 41.547 1.00 64.69 96 GLY A N 1
ATOM 756 C CA . GLY A 1 96 ? -8.813 8.487 42.308 1.00 64.69 96 GLY A CA 1
ATOM 757 C C . GLY A 1 96 ? -9.435 8.577 43.692 1.00 64.69 96 GLY A C 1
ATOM 758 O O . GLY A 1 96 ? -10.626 8.854 43.831 1.00 64.69 96 GLY A O 1
ATOM 759 N N . THR A 1 97 ? -8.614 8.322 44.708 1.00 61.16 97 THR A N 1
ATOM 760 C CA . THR A 1 97 ? -8.965 8.528 46.106 1.00 61.16 97 THR A CA 1
ATOM 761 C C . THR A 1 97 ? -9.595 9.916 46.228 1.00 61.16 97 THR A C 1
ATOM 763 O O . THR A 1 97 ? -8.920 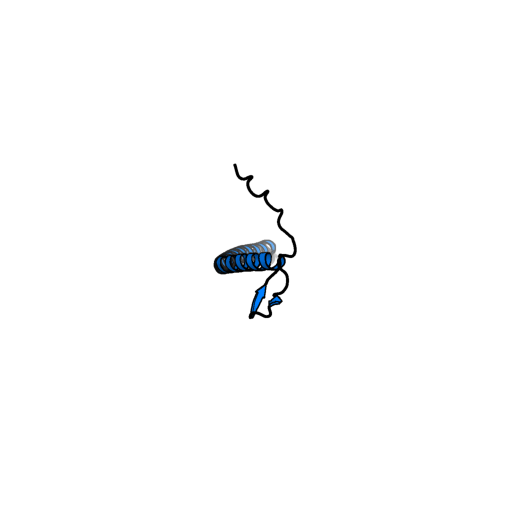10.897 45.896 1.00 61.16 97 THR A O 1
ATOM 766 N N . PRO A 1 98 ? -10.862 10.043 46.658 1.00 67.00 98 PRO A N 1
ATOM 767 C CA . PRO A 1 98 ? -11.415 11.353 46.951 1.00 67.00 98 PRO A CA 1
ATOM 768 C C . PRO A 1 98 ? -10.560 11.960 48.071 1.00 67.00 98 PRO A C 1
ATOM 770 O O . PRO A 1 98 ? -10.407 11.334 49.124 1.00 67.00 98 PRO A O 1
ATOM 773 N N . LEU A 1 99 ? -9.942 13.116 47.805 1.00 63.28 99 LEU A N 1
ATOM 774 C CA . LEU A 1 99 ? -9.240 13.924 48.811 1.00 63.28 99 LEU A CA 1
ATOM 775 C C . LEU A 1 99 ? -10.216 14.482 49.851 1.00 63.28 99 LEU A C 1
ATOM 777 O O . LEU A 1 99 ? -11.340 14.868 49.454 1.00 63.28 99 LEU A O 1
#

Radius of gyration: 38.15 Å; chains: 1; bounding box: 87×37×107 Å

Sequence (99 aa):
MKRITPLVLAALVAAAPVAAQDDTENRELREGAEMMSEAFKLLLDGLSKEMEPLAEEWREFMEELGDLRNYEAPEKLPNGDIIIRRKTPEPEEPEGTPL